Protein AF-A0A8S3APE4-F1 (afdb_monomer_lite)

Structure (mmCIF, N/CA/C/O backbone):
data_AF-A0A8S3APE4-F1
#
_entry.id   AF-A0A8S3APE4-F1
#
loop_
_atom_site.group_PDB
_atom_site.id
_atom_site.type_symbol
_atom_site.label_atom_id
_atom_site.label_alt_id
_atom_site.label_comp_id
_atom_site.label_asym_id
_atom_site.label_entity_id
_atom_site.label_seq_id
_atom_site.pdbx_PDB_ins_code
_atom_site.Cartn_x
_atom_site.Cartn_y
_atom_site.Cartn_z
_atom_site.occupancy
_atom_site.B_iso_or_equiv
_atom_site.auth_seq_id
_atom_site.auth_comp_id
_atom_site.auth_asym_id
_atom_site.auth_atom_id
_atom_site.pdbx_PDB_model_num
ATOM 1 N N . SER A 1 1 ? 6.717 4.641 13.907 1.00 61.41 1 SER A N 1
ATOM 2 C CA . SER A 1 1 ? 6.734 5.231 12.547 1.00 61.41 1 SER A CA 1
ATOM 3 C C . SER A 1 1 ? 5.742 6.366 12.581 1.00 61.41 1 SER A C 1
ATOM 5 O O . SER A 1 1 ? 4.579 6.104 12.867 1.00 61.41 1 SER A O 1
ATOM 7 N N . LEU A 1 2 ? 6.201 7.601 12.356 1.00 62.34 2 LEU A N 1
ATOM 8 C CA . LEU A 1 2 ? 5.478 8.841 12.681 1.00 62.34 2 LEU A CA 1
ATOM 9 C C . LEU A 1 2 ? 4.043 8.905 12.116 1.00 62.34 2 LEU A C 1
ATOM 11 O O . LEU A 1 2 ? 3.178 9.549 12.698 1.00 62.34 2 LEU A O 1
ATOM 15 N N . VAL A 1 3 ? 3.782 8.228 10.992 1.00 76.56 3 VAL A N 1
ATOM 16 C CA . VAL A 1 3 ? 2.447 8.145 10.377 1.00 76.56 3 VAL A CA 1
ATOM 17 C C . VAL A 1 3 ? 1.489 7.300 11.221 1.00 76.56 3 VAL A C 1
ATOM 19 O O . VAL A 1 3 ? 0.389 7.745 11.524 1.00 76.56 3 VAL A O 1
ATOM 22 N N . LEU A 1 4 ? 1.910 6.113 11.669 1.00 80.94 4 LEU A N 1
ATOM 23 C CA . LEU A 1 4 ? 1.052 5.203 12.442 1.00 80.94 4 LEU A CA 1
ATOM 24 C C . LEU A 1 4 ? 0.692 5.737 13.833 1.00 80.94 4 LEU A C 1
ATOM 26 O O . LEU A 1 4 ? -0.312 5.315 14.404 1.00 80.94 4 LEU A O 1
ATOM 30 N N . GLU A 1 5 ? 1.512 6.642 14.368 1.00 82.50 5 GLU A N 1
ATOM 31 C CA . GLU A 1 5 ? 1.292 7.333 15.645 1.00 82.50 5 GLU A CA 1
ATOM 32 C C . GLU A 1 5 ? 0.264 8.469 15.530 1.00 82.50 5 GLU A C 1
ATOM 34 O O . GLU A 1 5 ? -0.274 8.914 16.539 1.00 82.50 5 GLU A O 1
ATOM 39 N N . ARG A 1 6 ? -0.015 8.942 14.308 1.00 85.31 6 ARG A N 1
ATOM 40 C CA . ARG A 1 6 ? -0.909 10.078 14.035 1.00 85.31 6 ARG A CA 1
ATOM 41 C C . ARG A 1 6 ? -2.251 9.681 13.426 1.00 85.31 6 ARG A C 1
ATOM 43 O O . ARG A 1 6 ? -3.108 10.545 13.273 1.00 85.31 6 ARG A O 1
ATOM 50 N N . ILE A 1 7 ? -2.436 8.407 13.085 1.00 86.94 7 ILE A N 1
ATOM 51 C CA . ILE A 1 7 ? -3.687 7.881 12.523 1.00 86.94 7 ILE A CA 1
ATOM 52 C C . ILE A 1 7 ? -4.397 6.965 13.532 1.00 86.94 7 ILE A C 1
ATOM 54 O O . ILE A 1 7 ? -3.715 6.312 14.334 1.00 86.94 7 ILE A O 1
ATOM 58 N N . PRO A 1 8 ? -5.741 6.872 13.493 1.00 89.06 8 PRO A N 1
ATOM 59 C CA . PRO A 1 8 ? -6.507 5.997 14.376 1.00 89.06 8 PRO A CA 1
ATOM 60 C C . PRO A 1 8 ? -5.979 4.559 14.392 1.00 89.06 8 PRO A C 1
ATOM 62 O O . PRO A 1 8 ? -5.513 4.033 13.381 1.00 89.06 8 PRO A O 1
ATOM 65 N N . SER A 1 9 ? -6.076 3.890 15.542 1.00 86.12 9 SER A N 1
ATOM 66 C CA . SER A 1 9 ? -5.600 2.508 15.705 1.00 86.12 9 SER A CA 1
ATOM 67 C C . SER A 1 9 ? -6.331 1.502 14.811 1.00 86.12 9 SER A C 1
ATOM 69 O O . SER A 1 9 ? -5.762 0.463 14.493 1.00 86.12 9 SER A O 1
ATOM 71 N N . GLN A 1 10 ? -7.552 1.831 14.380 1.00 88.62 10 GLN A N 1
ATOM 72 C CA . GLN A 1 10 ? -8.379 1.030 13.473 1.00 88.62 10 GLN A CA 1
ATOM 73 C C . GLN A 1 10 ? -8.045 1.260 11.988 1.00 88.62 10 GLN A C 1
ATOM 75 O O . GLN A 1 10 ? -8.630 0.616 11.125 1.00 88.62 10 GLN A O 1
ATOM 80 N N . THR A 1 11 ? -7.118 2.170 11.677 1.00 90.12 11 THR A N 1
ATOM 81 C CA . THR A 1 11 ? -6.660 2.414 10.307 1.00 90.12 11 THR A CA 1
ATOM 82 C C . THR A 1 11 ? -5.510 1.477 9.954 1.00 90.12 11 THR A C 1
ATOM 84 O O . THR A 1 11 ? -4.510 1.400 10.685 1.00 90.12 11 THR A O 1
ATOM 87 N N . PHE A 1 12 ? -5.647 0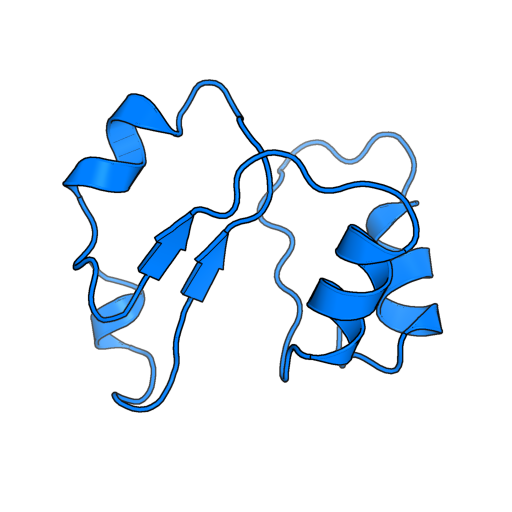.834 8.795 1.00 92.19 12 PHE A N 1
ATOM 88 C CA . PHE A 1 12 ? -4.649 -0.027 8.170 1.00 92.19 12 PHE A CA 1
ATOM 89 C C . PHE A 1 12 ? -4.052 0.679 6.955 1.00 92.19 12 PHE A C 1
ATOM 91 O O . PHE A 1 12 ? -4.756 1.363 6.215 1.00 92.19 12 PHE A O 1
ATOM 98 N N . LEU A 1 13 ? -2.746 0.523 6.754 1.00 92.12 13 LEU A N 1
ATOM 99 C CA . LEU A 1 13 ? -2.053 1.061 5.592 1.00 92.12 13 LEU A CA 1
ATOM 100 C C . LEU A 1 13 ? -1.807 -0.061 4.583 1.00 92.12 13 LEU A C 1
ATOM 102 O O . LEU A 1 13 ? -1.025 -0.975 4.841 1.00 92.12 13 LEU A O 1
ATOM 106 N N . CYS A 1 14 ? -2.446 0.039 3.425 1.00 92.62 14 CYS A N 1
ATOM 107 C CA . CYS A 1 14 ? -2.258 -0.881 2.310 1.00 92.62 14 CYS A CA 1
ATOM 108 C C . CYS A 1 14 ? -1.293 -0.250 1.301 1.00 92.62 14 CYS A C 1
ATOM 110 O O . CYS A 1 14 ? -1.584 0.798 0.731 1.00 92.62 14 CYS A O 1
ATOM 112 N N . ILE A 1 15 ? -0.129 -0.867 1.100 1.00 91.56 15 ILE A N 1
ATOM 113 C CA . ILE A 1 15 ? 0.894 -0.406 0.159 1.00 91.56 15 ILE A CA 1
ATOM 114 C C . ILE A 1 15 ? 0.896 -1.349 -1.039 1.00 91.56 15 ILE A C 1
ATOM 116 O O . ILE A 1 15 ? 1.203 -2.536 -0.910 1.00 91.56 15 ILE A O 1
ATOM 120 N N . ILE A 1 16 ? 0.560 -0.798 -2.201 1.00 91.62 16 ILE A N 1
ATOM 121 C CA . ILE A 1 16 ? 0.525 -1.507 -3.478 1.00 91.62 16 ILE A CA 1
ATOM 122 C C . ILE A 1 16 ? 1.768 -1.113 -4.283 1.00 91.62 16 ILE A C 1
ATOM 124 O O . ILE A 1 16 ? 2.125 0.062 -4.366 1.00 91.62 16 ILE A O 1
ATOM 128 N N . GLY A 1 17 ? 2.426 -2.108 -4.869 1.00 88.94 17 GLY A N 1
ATOM 129 C CA . GLY A 1 17 ? 3.630 -1.983 -5.681 1.00 88.94 17 GLY A CA 1
ATOM 130 C C . GLY A 1 17 ? 4.865 -2.648 -5.066 1.00 88.94 17 GLY A C 1
ATOM 131 O O . GLY A 1 17 ? 5.050 -2.694 -3.851 1.00 88.94 17 GLY A O 1
ATOM 132 N N . ASP A 1 18 ? 5.751 -3.119 -5.942 1.00 86.69 18 ASP A N 1
ATOM 133 C CA . ASP A 1 18 ? 7.043 -3.734 -5.604 1.00 86.69 18 ASP A CA 1
ATOM 134 C C . ASP A 1 18 ? 8.217 -2.781 -5.845 1.00 86.69 18 ASP A C 1
ATOM 136 O O . ASP A 1 18 ? 9.273 -3.154 -6.355 1.00 86.69 18 ASP A O 1
ATOM 140 N N . GLY A 1 19 ? 8.025 -1.508 -5.492 1.00 84.81 19 GLY A N 1
ATOM 141 C CA . GLY A 1 19 ? 9.059 -0.494 -5.655 1.00 84.81 19 GLY A CA 1
ATOM 142 C C . GLY A 1 19 ? 10.377 -0.887 -4.964 1.00 84.81 19 GLY A C 1
ATOM 143 O O . GLY A 1 19 ? 10.371 -1.628 -3.976 1.00 84.81 19 GLY A O 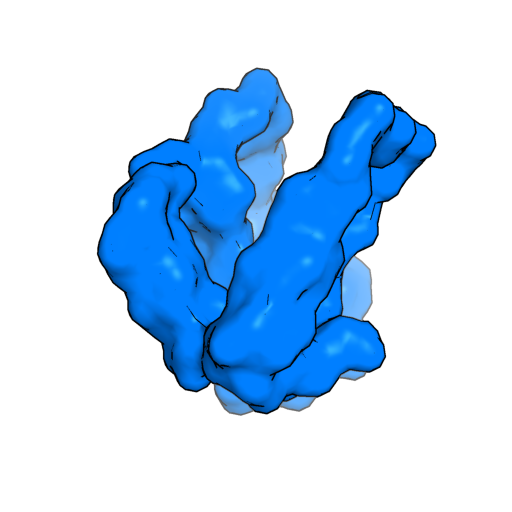1
ATOM 144 N N . PRO A 1 20 ? 11.519 -0.333 -5.412 1.00 87.25 20 PRO A N 1
ATOM 145 C CA . PRO A 1 20 ? 12.853 -0.719 -4.934 1.00 87.25 20 PRO A CA 1
ATOM 146 C C . PRO A 1 20 ? 13.032 -0.557 -3.417 1.00 87.25 20 PRO A C 1
ATOM 148 O O . PRO A 1 20 ? 13.885 -1.198 -2.807 1.00 87.25 20 PRO A O 1
ATOM 151 N N . TYR A 1 21 ? 12.207 0.280 -2.785 1.00 87.94 21 TYR A N 1
ATOM 152 C CA . TYR A 1 21 ? 12.243 0.526 -1.349 1.00 87.94 21 TYR A CA 1
ATOM 153 C C . TYR A 1 21 ? 11.509 -0.521 -0.503 1.00 87.94 21 TYR A C 1
ATOM 155 O O . TYR A 1 21 ? 11.692 -0.503 0.716 1.00 87.94 21 TYR A O 1
ATOM 163 N N . ARG A 1 22 ? 10.733 -1.447 -1.091 1.00 88.88 22 ARG A N 1
ATOM 164 C CA . ARG A 1 22 ? 9.930 -2.443 -0.354 1.00 88.88 22 ARG A CA 1
ATOM 165 C C . ARG A 1 22 ? 10.744 -3.159 0.721 1.00 88.88 22 ARG A C 1
ATOM 167 O O . ARG A 1 22 ? 10.387 -3.099 1.892 1.00 88.88 22 ARG A O 1
ATOM 174 N N . GLN A 1 23 ? 11.885 -3.739 0.350 1.00 89.56 23 GLN A N 1
ATOM 175 C CA . GLN A 1 23 ? 12.732 -4.510 1.271 1.00 89.56 23 GLN A CA 1
ATOM 176 C C . GLN A 1 23 ? 13.267 -3.683 2.450 1.00 89.56 23 GLN A C 1
ATOM 178 O O . GLN A 1 23 ? 13.557 -4.225 3.512 1.00 89.56 23 GLN A O 1
ATOM 183 N N . THR A 1 24 ? 13.391 -2.365 2.279 1.00 90.12 24 THR A N 1
ATOM 184 C CA . THR A 1 24 ? 13.864 -1.456 3.333 1.00 90.12 24 THR A CA 1
ATOM 185 C C . THR A 1 24 ? 12.734 -0.883 4.185 1.00 90.12 24 THR A C 1
ATOM 187 O O . THR A 1 24 ? 12.961 -0.532 5.344 1.00 90.12 24 THR A O 1
ATOM 190 N N . LEU A 1 25 ? 11.527 -0.778 3.622 1.00 88.56 25 LEU A N 1
ATOM 191 C CA . LEU A 1 25 ? 10.345 -0.240 4.286 1.00 88.56 25 LEU A CA 1
ATOM 192 C C . LEU A 1 25 ? 9.604 -1.316 5.071 1.00 88.56 25 LEU A C 1
ATOM 194 O O . LEU A 1 25 ? 9.282 -1.082 6.229 1.00 88.56 25 LEU A O 1
ATOM 198 N N . GLU A 1 26 ? 9.375 -2.486 4.479 1.00 91.81 26 GLU A N 1
ATOM 199 C CA . GLU A 1 26 ? 8.566 -3.562 5.060 1.00 91.81 26 GLU A CA 1
ATOM 200 C C . GLU A 1 26 ? 9.006 -3.956 6.486 1.00 91.81 26 GLU A C 1
ATOM 202 O O . GLU A 1 26 ? 8.147 -4.007 7.367 1.00 91.81 26 GLU A O 1
ATOM 207 N N . PRO A 1 27 ? 10.312 -4.084 6.808 1.00 92.44 27 PRO A N 1
ATOM 208 C CA . PRO A 1 27 ? 10.754 -4.386 8.175 1.00 92.44 27 PRO A CA 1
ATOM 209 C C . PRO A 1 27 ? 10.535 -3.256 9.195 1.00 92.44 27 PRO A C 1
ATOM 211 O O . PRO A 1 27 ? 10.657 -3.484 10.396 1.00 92.44 27 PRO A O 1
ATOM 214 N N . ARG A 1 28 ? 10.268 -2.021 8.748 1.00 90.50 28 ARG A N 1
ATOM 215 C CA . ARG A 1 28 ? 10.101 -0.839 9.616 1.00 90.50 28 ARG A CA 1
ATOM 216 C C . ARG A 1 28 ? 8.663 -0.638 10.088 1.00 90.50 28 ARG A C 1
ATOM 218 O O . ARG A 1 28 ? 8.416 0.271 10.886 1.00 90.50 28 ARG A O 1
ATOM 225 N N . PHE A 1 29 ? 7.724 -1.438 9.590 1.00 90.62 29 PHE A N 1
ATOM 226 C CA . PHE A 1 29 ? 6.309 -1.315 9.909 1.00 90.62 29 PHE A CA 1
ATOM 227 C C . PHE A 1 29 ? 5.766 -2.576 10.602 1.00 90.62 29 PHE A C 1
ATOM 229 O O . PHE A 1 29 ? 6.194 -3.686 10.291 1.00 90.62 29 PHE A O 1
ATOM 236 N N . PRO A 1 30 ? 4.821 -2.420 11.548 1.00 91.12 30 PRO A N 1
ATOM 237 C CA . PRO A 1 30 ? 4.131 -3.545 12.171 1.00 91.12 30 PRO A CA 1
ATOM 238 C C . PRO A 1 30 ? 3.225 -4.250 11.155 1.00 91.12 30 PRO A C 1
ATOM 240 O O . PRO A 1 30 ? 2.404 -3.606 10.492 1.00 91.12 30 PRO A O 1
ATOM 243 N N . LYS A 1 31 ? 3.348 -5.577 11.064 1.00 89.62 31 LYS A N 1
ATOM 244 C CA . LYS A 1 31 ? 2.601 -6.414 10.107 1.00 89.62 31 LYS A CA 1
ATOM 245 C C . LYS A 1 31 ? 1.098 -6.441 10.385 1.00 89.62 31 LYS A C 1
ATOM 247 O O . LYS A 1 31 ? 0.315 -6.758 9.501 1.00 89.62 31 LYS A O 1
ATOM 252 N N . GLU A 1 32 ? 0.701 -6.098 11.607 1.00 91.31 32 GLU A N 1
ATOM 253 C CA . GLU A 1 32 ? -0.688 -6.047 12.059 1.00 91.31 32 GLU A CA 1
ATOM 254 C C . GLU A 1 32 ? -1.409 -4.778 11.594 1.00 91.31 32 GLU A C 1
ATOM 256 O O . GLU A 1 32 ? -2.625 -4.700 11.718 1.00 91.31 32 GLU A O 1
ATOM 261 N N . ARG A 1 33 ? -0.679 -3.761 11.108 1.00 92.12 33 ARG A N 1
ATOM 262 C CA . ARG A 1 33 ? -1.268 -2.485 10.660 1.00 92.12 33 ARG A CA 1
ATOM 263 C C . ARG A 1 33 ? -0.865 -2.068 9.253 1.00 92.12 33 ARG A C 1
ATOM 265 O O . ARG A 1 33 ? -1.479 -1.150 8.714 1.00 92.12 33 ARG A O 1
ATOM 272 N N . VAL A 1 34 ? 0.178 -2.667 8.682 1.00 93.19 34 VAL A N 1
ATOM 273 C CA . VAL A 1 34 ? 0.682 -2.308 7.353 1.00 93.19 34 VAL A CA 1
ATOM 274 C C . VAL A 1 34 ? 0.830 -3.556 6.502 1.00 93.19 34 VAL A C 1
ATOM 276 O O . VAL A 1 34 ? 1.569 -4.475 6.853 1.00 93.19 34 VAL A O 1
ATOM 279 N N . HIS A 1 35 ? 0.148 -3.555 5.363 1.00 93.31 35 HIS A N 1
ATOM 280 C CA . HIS A 1 35 ? 0.115 -4.666 4.426 1.00 93.31 35 HIS A CA 1
ATOM 281 C C . HIS A 1 35 ? 0.760 -4.247 3.109 1.00 93.31 35 HIS A C 1
ATOM 283 O O . HIS A 1 35 ? 0.323 -3.292 2.468 1.00 93.31 35 HIS A O 1
ATOM 289 N N . PHE A 1 36 ? 1.806 -4.967 2.708 1.00 93.62 36 PHE A N 1
ATOM 290 C CA . PHE A 1 36 ? 2.465 -4.798 1.417 1.00 93.62 36 PHE A CA 1
ATOM 291 C C . PHE A 1 36 ? 1.904 -5.835 0.444 1.00 93.62 36 PHE A C 1
ATOM 293 O O . PHE A 1 36 ? 2.235 -7.017 0.540 1.00 93.62 36 PHE A O 1
ATOM 300 N N . PHE A 1 37 ? 1.058 -5.394 -0.485 1.00 92.31 37 PHE A N 1
ATOM 301 C CA . PHE A 1 37 ? 0.379 -6.271 -1.445 1.00 92.31 37 PHE A CA 1
ATOM 302 C C . PHE A 1 37 ? 1.257 -6.647 -2.645 1.00 92.31 37 PHE A C 1
ATOM 304 O O . PHE A 1 37 ? 0.936 -7.584 -3.366 1.00 92.31 37 PHE A O 1
ATOM 311 N N . GLY A 1 38 ? 2.388 -5.960 -2.835 1.00 90.69 38 GLY A N 1
ATOM 312 C CA . GLY A 1 38 ? 3.181 -6.080 -4.057 1.00 90.69 38 GLY A CA 1
ATOM 313 C C . GLY A 1 38 ? 2.445 -5.492 -5.258 1.00 90.69 38 GLY A C 1
ATOM 314 O O . GLY A 1 38 ? 1.517 -4.696 -5.098 1.00 90.69 38 GLY A O 1
ATOM 315 N N . PHE A 1 39 ? 2.896 -5.815 -6.463 1.00 90.56 39 PHE A N 1
ATOM 316 C CA . PHE A 1 39 ? 2.281 -5.339 -7.696 1.00 90.56 39 PHE A CA 1
ATOM 317 C C . PHE A 1 39 ? 0.866 -5.911 -7.882 1.00 90.56 39 PHE A C 1
ATOM 319 O O . PHE A 1 39 ? 0.691 -7.125 -7.904 1.00 90.56 39 PHE A O 1
ATOM 326 N N . LEU A 1 40 ? -0.115 -5.023 -8.071 1.00 90.69 40 LEU A N 1
ATOM 327 C CA . LEU A 1 40 ? -1.482 -5.352 -8.484 1.00 90.69 40 LEU A CA 1
ATOM 328 C C . LEU A 1 40 ? -1.774 -4.664 -9.821 1.00 90.69 40 LEU A C 1
ATOM 330 O O . LEU A 1 40 ? -1.305 -3.549 -10.055 1.00 90.69 40 LEU A O 1
ATOM 334 N N . GLY A 1 41 ? -2.570 -5.300 -10.679 1.00 88.69 41 GLY A N 1
ATOM 335 C CA . GLY A 1 41 ? -2.984 -4.737 -11.9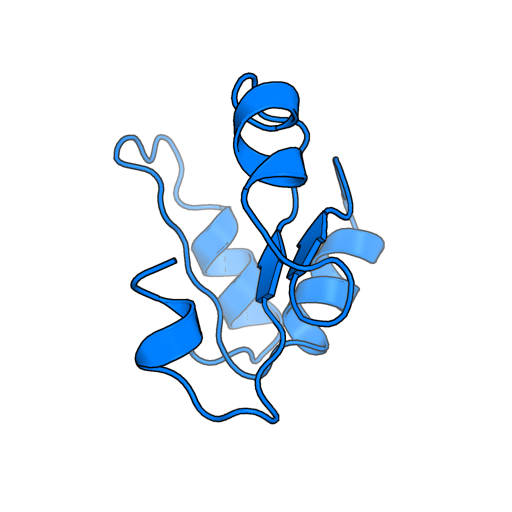64 1.00 88.69 41 GLY A CA 1
ATOM 336 C C . GLY A 1 41 ? -4.417 -5.111 -12.334 1.00 88.69 41 GLY A C 1
ATOM 337 O O . GLY A 1 41 ? -4.978 -6.059 -11.787 1.00 88.69 41 GLY A O 1
ATOM 338 N N . GLY A 1 42 ? -5.008 -4.362 -13.269 1.00 89.50 42 GLY A N 1
ATOM 339 C CA . GLY A 1 42 ? -6.366 -4.614 -13.762 1.00 89.50 42 GLY A CA 1
ATOM 340 C C . GLY A 1 42 ? -7.407 -4.641 -12.638 1.00 89.50 42 GLY A C 1
ATOM 341 O O . GLY A 1 42 ? -7.427 -3.759 -11.779 1.00 89.50 42 GLY A O 1
ATOM 342 N N . ASP A 1 43 ? -8.247 -5.675 -12.631 1.00 90.38 43 ASP A N 1
ATOM 343 C CA . ASP A 1 43 ? -9.365 -5.816 -11.690 1.00 90.38 43 ASP A CA 1
ATOM 344 C C . ASP A 1 43 ? -8.922 -5.909 -10.222 1.00 90.38 43 ASP A C 1
ATOM 346 O O . ASP A 1 43 ? -9.633 -5.442 -9.331 1.00 90.38 43 ASP A O 1
ATOM 350 N N . GLU A 1 44 ? -7.740 -6.467 -9.943 1.00 88.12 44 GLU A N 1
ATOM 351 C CA . GLU A 1 44 ? -7.210 -6.553 -8.575 1.00 88.12 44 GLU A CA 1
ATOM 352 C C . GLU A 1 44 ? -6.868 -5.166 -8.026 1.00 88.12 44 GLU A C 1
ATOM 354 O O . GLU A 1 44 ? -7.163 -4.859 -6.870 1.00 88.12 44 GLU A O 1
ATOM 359 N N . LEU A 1 45 ? -6.296 -4.304 -8.873 1.00 88.94 45 LEU A N 1
ATOM 360 C CA . LEU A 1 45 ? -5.986 -2.924 -8.513 1.00 88.94 45 LEU A CA 1
ATOM 361 C C . LEU A 1 45 ? -7.269 -2.108 -8.316 1.00 88.94 45 LEU A C 1
ATOM 363 O O . LEU A 1 45 ? -7.407 -1.421 -7.305 1.00 88.94 45 LEU A O 1
ATOM 367 N N . ALA A 1 46 ? -8.232 -2.246 -9.232 1.00 84.38 46 ALA A N 1
ATOM 368 C CA . ALA A 1 46 ? -9.536 -1.595 -9.118 1.00 84.38 46 ALA A CA 1
ATOM 369 C C . ALA A 1 46 ? -10.275 -2.020 -7.838 1.00 84.38 46 ALA A C 1
ATOM 371 O O . ALA A 1 46 ? -10.811 -1.184 -7.113 1.00 84.38 46 ALA A O 1
ATOM 372 N N . THR A 1 47 ? -10.241 -3.313 -7.505 1.00 88.62 47 THR A N 1
ATOM 373 C CA . THR A 1 47 ? -10.834 -3.848 -6.270 1.00 88.62 47 THR A CA 1
ATOM 374 C C . THR A 1 47 ? -10.150 -3.279 -5.029 1.00 88.62 47 THR A C 1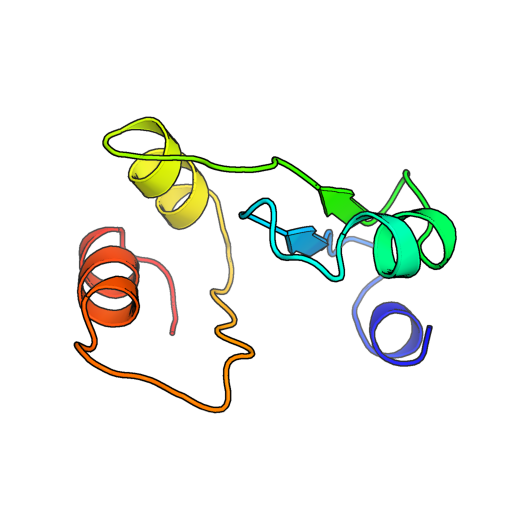
ATOM 376 O O . THR A 1 47 ? -10.825 -2.924 -4.062 1.00 88.62 47 THR A O 1
ATOM 379 N N . ALA A 1 48 ? -8.819 -3.164 -5.045 1.00 88.19 48 ALA A N 1
ATOM 380 C CA . ALA A 1 48 ? -8.069 -2.593 -3.934 1.00 88.19 48 ALA A CA 1
ATOM 381 C C . ALA A 1 48 ? -8.410 -1.111 -3.714 1.00 88.19 48 ALA A C 1
ATOM 383 O O . ALA A 1 48 ? -8.580 -0.696 -2.569 1.00 88.19 48 ALA A O 1
ATOM 384 N N . TYR A 1 49 ? -8.578 -0.332 -4.788 1.00 85.19 49 TYR A N 1
ATOM 385 C CA . TYR A 1 49 ? -9.038 1.055 -4.697 1.00 85.19 49 TYR A CA 1
ATOM 386 C C . TYR A 1 49 ? -10.475 1.161 -4.192 1.00 85.19 49 TYR A C 1
ATOM 388 O O . TYR A 1 49 ? -10.725 1.893 -3.236 1.00 85.19 49 TYR A O 1
ATOM 396 N N . ALA A 1 50 ? -11.401 0.378 -4.747 1.00 86.81 50 ALA A N 1
ATOM 397 C CA . ALA A 1 50 ? -12.800 0.371 -4.318 1.00 86.81 50 ALA A CA 1
ATOM 398 C C . ALA A 1 50 ? -12.987 -0.064 -2.850 1.00 86.81 50 ALA A C 1
ATOM 400 O O . ALA A 1 50 ? -13.980 0.289 -2.220 1.00 86.81 50 ALA A O 1
ATOM 401 N N . SER A 1 51 ? -12.039 -0.829 -2.301 1.00 87.88 51 SER A N 1
ATOM 402 C CA . SER A 1 51 ? -12.056 -1.287 -0.905 1.00 87.88 51 SER A CA 1
ATOM 403 C C . SER A 1 51 ? -11.407 -0.303 0.077 1.00 87.88 51 SER A C 1
ATOM 405 O O . SER A 1 51 ? -11.428 -0.555 1.281 1.00 87.88 51 SER A O 1
ATOM 407 N N . ALA A 1 52 ? -10.783 0.776 -0.407 1.00 88.06 52 ALA A N 1
ATOM 408 C CA . ALA A 1 52 ? -10.083 1.743 0.429 1.00 88.06 52 ALA A CA 1
ATOM 409 C C . ALA A 1 52 ? -10.985 2.929 0.797 1.00 88.06 52 ALA A C 1
ATOM 411 O O . ALA A 1 52 ? -11.666 3.490 -0.057 1.00 88.06 52 ALA A O 1
ATOM 412 N N . ASP A 1 53 ? -10.925 3.367 2.058 1.00 86.75 53 ASP A N 1
ATOM 413 C CA . ASP A 1 53 ? -11.605 4.594 2.501 1.00 86.75 53 ASP A CA 1
ATOM 414 C C . ASP A 1 53 ? -10.926 5.865 1.961 1.00 86.75 53 ASP A C 1
ATOM 416 O O . ASP A 1 53 ? -11.577 6.885 1.750 1.00 86.75 53 ASP A O 1
ATOM 420 N N . TYR A 1 54 ? -9.605 5.808 1.768 1.00 84.62 54 TYR A N 1
ATOM 421 C CA . TYR A 1 54 ? -8.777 6.917 1.302 1.00 84.62 54 TYR A CA 1
ATOM 422 C C . TYR A 1 54 ? -7.673 6.400 0.390 1.00 84.62 54 TYR A C 1
ATOM 424 O O . TYR A 1 54 ? -7.031 5.387 0.688 1.00 84.62 54 TYR A O 1
ATOM 432 N N . PHE A 1 55 ? -7.394 7.144 -0.676 1.00 82.25 55 PHE A N 1
ATOM 433 C CA . PHE A 1 55 ? -6.262 6.881 -1.551 1.00 82.25 55 PHE A CA 1
ATOM 434 C C . PHE A 1 55 ? -5.117 7.868 -1.280 1.00 82.25 55 PHE A C 1
ATOM 436 O O . PHE A 1 55 ? -5.326 9.072 -1.190 1.00 82.25 55 PHE A O 1
ATOM 443 N N . ILE A 1 56 ? -3.883 7.365 -1.146 1.00 80.94 56 ILE A N 1
ATOM 444 C CA . ILE A 1 56 ? -2.688 8.198 -0.950 1.00 80.94 56 ILE A CA 1
ATOM 44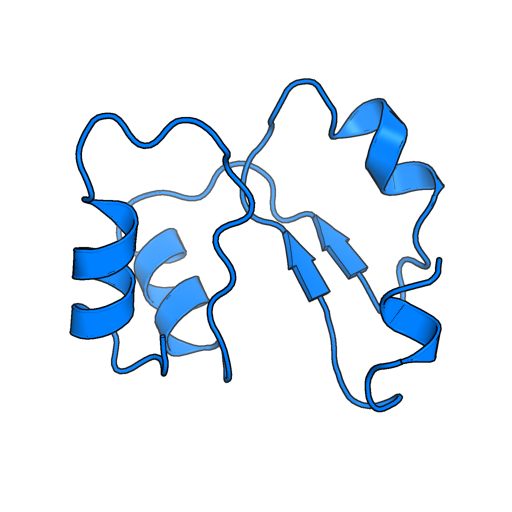5 C C . ILE A 1 56 ? -1.670 7.864 -2.033 1.00 80.94 56 ILE A C 1
ATOM 447 O O . ILE A 1 56 ? -1.130 6.759 -2.075 1.00 80.94 56 ILE A O 1
ATOM 451 N N . TYR A 1 57 ? -1.339 8.855 -2.856 1.00 75.94 57 TYR A N 1
ATOM 452 C CA . TYR A 1 57 ? -0.251 8.763 -3.820 1.00 75.94 57 TYR A CA 1
ATOM 453 C C . TYR A 1 57 ? 0.978 9.511 -3.303 1.00 75.94 57 TYR A C 1
ATOM 455 O O . TYR A 1 57 ? 1.016 10.737 -3.265 1.00 75.94 57 TYR A O 1
ATOM 463 N N . ALA A 1 58 ? 1.995 8.763 -2.874 1.00 67.44 58 ALA A N 1
ATOM 464 C CA . ALA A 1 58 ? 3.224 9.308 -2.297 1.00 67.44 58 ALA A CA 1
ATOM 465 C C . ALA A 1 58 ? 4.405 9.258 -3.289 1.00 67.44 58 ALA A C 1
ATOM 467 O O . ALA A 1 58 ? 5.499 8.818 -2.932 1.00 67.44 58 ALA A O 1
ATOM 468 N N . SER A 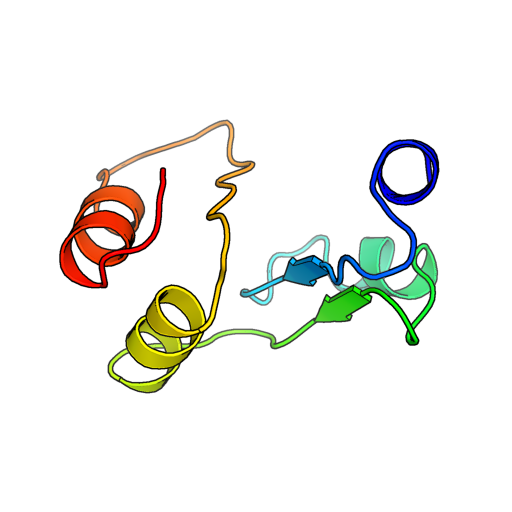1 59 ? 4.188 9.676 -4.543 1.00 65.06 59 SER A N 1
ATOM 469 C CA . SER A 1 59 ? 5.255 9.840 -5.544 1.00 65.06 59 SER A CA 1
ATOM 470 C C . SER A 1 59 ? 5.513 11.317 -5.819 1.00 65.06 59 SER A C 1
ATOM 472 O O . SER A 1 59 ? 4.588 12.117 -5.904 1.00 65.06 59 SER A O 1
ATOM 474 N N . VAL A 1 60 ? 6.785 11.673 -5.990 1.00 55.69 60 VAL A N 1
ATOM 475 C CA . VAL A 1 60 ? 7.215 13.028 -6.378 1.00 55.69 60 VAL A CA 1
ATOM 476 C C . VAL A 1 60 ? 7.183 13.202 -7.905 1.00 55.69 60 VAL A C 1
ATOM 478 O O . VAL A 1 60 ? 7.174 14.322 -8.406 1.00 55.69 60 VAL A O 1
ATOM 481 N N . SER A 1 61 ? 7.166 12.097 -8.655 1.00 49.84 61 SER A N 1
ATOM 482 C CA . SER A 1 61 ? 7.191 12.078 -10.117 1.00 49.84 61 SER A CA 1
ATOM 483 C C . SER A 1 61 ? 5.929 11.410 -10.649 1.00 49.84 61 SER A C 1
ATOM 485 O O . SER A 1 61 ? 5.792 10.186 -10.610 1.00 49.84 61 SER A O 1
ATOM 487 N N . GLU A 1 62 ? 5.014 12.232 -11.140 1.00 48.62 62 GLU A N 1
ATOM 488 C CA . GLU A 1 62 ? 3.820 11.826 -11.865 1.00 48.62 62 GLU A CA 1
ATOM 489 C C . GLU A 1 62 ? 4.082 12.043 -13.358 1.00 48.62 62 GLU A C 1
ATOM 491 O O . GLU A 1 62 ? 4.356 13.163 -13.782 1.00 48.62 62 GLU A O 1
ATOM 496 N N . THR A 1 63 ? 4.075 10.978 -14.165 1.00 49.00 63 THR A N 1
ATOM 497 C CA . THR A 1 63 ? 4.303 11.121 -15.616 1.00 49.00 63 THR A CA 1
ATOM 498 C C . THR A 1 63 ? 2.994 11.156 -16.409 1.00 49.00 63 THR A C 1
ATOM 500 O O . THR A 1 63 ? 2.967 11.770 -17.468 1.00 49.00 63 THR A O 1
ATOM 503 N N . PHE A 1 64 ? 1.906 10.541 -15.918 1.00 52.28 64 PHE A N 1
ATOM 504 C CA . PHE A 1 64 ? 0.691 10.347 -16.732 1.00 52.28 64 PHE A CA 1
ATOM 505 C C . PHE A 1 64 ? -0.668 10.378 -15.999 1.00 52.28 64 PHE A C 1
ATOM 507 O O . PHE A 1 64 ? -1.685 10.192 -16.659 1.00 52.28 64 PHE A O 1
ATOM 514 N N . GLY A 1 65 ? -0.743 10.602 -14.678 1.00 55.44 65 GLY A N 1
ATOM 515 C CA . GLY A 1 65 ? -2.027 10.812 -13.973 1.00 55.44 65 GLY A CA 1
ATOM 516 C C . GLY A 1 65 ? -3.048 9.661 -13.996 1.00 55.44 65 GLY A C 1
ATOM 517 O O . GLY A 1 65 ? -4.176 9.831 -13.539 1.00 55.44 65 GLY A O 1
ATOM 518 N N . GLN A 1 66 ? -2.677 8.479 -14.501 1.00 59.38 66 GLN A N 1
ATOM 519 C CA . GLN A 1 66 ? -3.594 7.339 -14.653 1.00 59.38 66 GLN A CA 1
ATOM 520 C C . GLN A 1 66 ? -4.123 6.827 -13.308 1.00 59.38 66 GLN A C 1
ATOM 522 O O . GLN A 1 66 ? -5.296 6.493 -13.185 1.00 59.38 66 GLN A O 1
ATOM 527 N N . VAL A 1 67 ? -3.281 6.874 -12.277 1.00 59.53 67 VAL A N 1
ATOM 528 C CA . VAL A 1 67 ? -3.611 6.416 -10.924 1.00 59.53 67 VAL A CA 1
ATOM 529 C C . VAL A 1 67 ? -4.740 7.245 -10.288 1.00 59.53 67 VAL A C 1
ATOM 531 O O . VAL A 1 67 ? -5.607 6.698 -9.612 1.00 59.53 67 VAL A O 1
ATOM 534 N N . TYR A 1 68 ? -4.788 8.554 -10.548 1.00 59.00 68 TYR A N 1
ATOM 535 C CA . TYR A 1 68 ? -5.856 9.422 -10.040 1.00 59.00 68 TYR A CA 1
ATOM 536 C C . TYR A 1 68 ? -7.198 9.165 -10.731 1.00 59.00 68 TYR A C 1
ATOM 538 O O . TYR A 1 68 ? -8.242 9.178 -10.081 1.00 59.00 68 TYR A O 1
ATOM 546 N N . LEU A 1 69 ? -7.182 8.914 -12.044 1.00 58.69 69 LEU A N 1
ATOM 547 C CA . LEU A 1 69 ? -8.394 8.608 -12.807 1.00 58.69 69 LEU A CA 1
ATOM 548 C C . LEU A 1 69 ? -9.011 7.270 -12.378 1.00 58.69 69 LEU A C 1
ATOM 550 O O . LEU A 1 69 ? -10.232 7.174 -12.289 1.00 58.69 69 LEU A O 1
ATOM 554 N N . GLU A 1 70 ? -8.188 6.271 -12.058 1.00 60.56 70 GLU A N 1
ATOM 555 C CA . GLU A 1 70 ? -8.646 4.963 -11.571 1.00 60.56 70 GLU A CA 1
ATOM 556 C C . GLU A 1 70 ? -9.207 5.027 -10.142 1.00 60.56 70 GLU A C 1
ATOM 558 O O . GLU A 1 70 ? -10.251 4.429 -9.871 1.00 60.56 70 GLU A O 1
ATOM 563 N N . ALA A 1 71 ? -8.586 5.806 -9.249 1.00 59.88 71 ALA A N 1
ATOM 564 C CA . ALA A 1 71 ? -9.102 6.034 -7.897 1.00 59.88 71 ALA A CA 1
ATOM 565 C C . ALA A 1 71 ? -10.471 6.743 -7.919 1.00 59.88 71 ALA A C 1
ATOM 567 O O . ALA A 1 71 ? -11.418 6.297 -7.271 1.00 59.88 71 ALA A O 1
ATOM 568 N N . MET A 1 72 ? -10.617 7.790 -8.741 1.00 60.16 72 MET A N 1
ATOM 569 C CA . MET A 1 72 ? -11.901 8.482 -8.914 1.00 60.16 72 MET A CA 1
ATOM 570 C C . MET A 1 72 ? -12.965 7.594 -9.572 1.00 60.16 72 MET A C 1
ATOM 572 O O . MET A 1 72 ? -14.122 7.619 -9.156 1.00 60.16 72 MET A O 1
ATOM 576 N N . ALA A 1 73 ? -12.596 6.794 -10.578 1.00 59.69 73 ALA A N 1
ATOM 577 C CA . ALA A 1 73 ? -13.522 5.867 -11.233 1.00 59.69 73 ALA A CA 1
ATOM 578 C C . ALA A 1 73 ? -14.020 4.762 -10.285 1.00 59.69 73 ALA A C 1
ATOM 580 O O . ALA A 1 73 ? -15.128 4.257 -10.461 1.00 59.69 73 ALA A O 1
ATOM 581 N N . SER A 1 74 ? -13.229 4.428 -9.263 1.00 59.72 74 SER A N 1
ATOM 582 C CA . SER A 1 74 ? -13.556 3.417 -8.251 1.00 59.72 74 SER A CA 1
ATOM 583 C C . SER A 1 74 ? -14.384 3.967 -7.080 1.00 59.72 74 SER A C 1
ATOM 585 O O . SER A 1 74 ? -14.744 3.211 -6.182 1.00 59.72 74 SER A O 1
ATOM 587 N N . GLY A 1 75 ? -14.717 5.265 -7.080 1.00 56.66 75 GLY A N 1
ATOM 588 C CA . GLY A 1 75 ? -15.511 5.905 -6.025 1.00 56.66 75 GLY A CA 1
ATOM 589 C C . GLY A 1 75 ? -14.735 6.208 -4.740 1.00 56.66 75 GLY A C 1
ATOM 590 O O . GLY A 1 75 ? -15.345 6.566 -3.733 1.00 56.66 75 GLY A O 1
ATOM 591 N N . THR A 1 76 ? -13.408 6.084 -4.767 1.00 56.41 76 THR A N 1
ATOM 592 C CA . THR A 1 76 ? -12.543 6.353 -3.619 1.00 56.41 76 THR A CA 1
ATOM 593 C C . THR A 1 76 ? -12.355 7.865 -3.440 1.00 56.41 76 THR A C 1
ATOM 595 O O . THR A 1 76 ? -12.010 8.548 -4.410 1.00 56.41 76 THR A O 1
ATOM 598 N N . PRO A 1 77 ? -12.534 8.419 -2.226 1.00 53.41 77 PRO A N 1
ATOM 599 C CA . PRO A 1 77 ? -12.121 9.784 -1.922 1.00 53.41 77 PRO A CA 1
ATOM 600 C C . PRO A 1 77 ? -10.614 9.969 -2.168 1.00 53.41 77 PRO A C 1
ATOM 602 O O . PRO A 1 77 ? -9.787 9.241 -1.607 1.00 53.41 77 PRO A O 1
ATOM 605 N N . VAL A 1 78 ? -10.285 10.945 -3.017 1.00 54.41 78 VAL A N 1
ATOM 606 C CA . VAL A 1 78 ? -8.923 11.430 -3.316 1.00 54.41 78 VAL A CA 1
ATOM 607 C C . VAL A 1 78 ? -8.553 12.621 -2.447 1.00 54.41 78 VAL A C 1
ATOM 609 O O . VAL A 1 78 ? -9.444 13.464 -2.190 1.00 54.41 78 VAL A O 1
#

pLDDT: mean 79.27, std 14.61, range [48.62, 93.62]

InterPro domains:
  IPR050194 Glycosyltransferase group 1 [PTHR45947] (5-78)

Secondary structure (DSSP, 8-state):
-TTTTTS-TT--EEEES--TTHHHHGGGS-TTTEEEEE---THHHHHHHHT-S------S--SS-HHHHHHHHTT---

Sequence (78 aa):
SLVLERIPSQTFLCIIGDGPYRQTLEPRFPKERVHFFGFLGGDELATAYASADYFIYASVSETFGQVYLEAMASGTPV

Organism: NCBI:txid392030

Radius of gyration: 12.98 Å; chains: 1; bounding box: 29×20×32 Å

Foldseek 3Di:
DVVCVPDDPPAAAEAEAPPPCCVVVVVVDDCVRYHDPHHDDDPRLLVVLLPDQADDDPDPDDDDCPNVVSSVVSVHDD